Protein AF-A0A7C4GAW2-F1 (afdb_monomer)

Sequence (68 aa):
CIVHPMASEEELKNISEILKVKVDVGTVNAGFPIVGVGIVANSNGILVGSASTGPEIAHIERVLEGLI

Mean predicted aligned error: 2.93 Å

pLDDT: mean 93.88, std 9.3, range [46.31, 98.56]

Nearest PDB structures (foldseek):
  4v8p-assembly4_HJ  TM=9.889E-01  e=4.625E-05  Tetrahymena thermophila
  7ohw-assembly1_y  TM=9.573E-01  e=3.076E-05  Saccharomyces cerevisiae S288C
  5m3q-assembly1_A  TM=9.784E-01  e=4.625E-05  Thermochaetoides thermophila DSM 1495
  6r87-assembly1_X  TM=9.742E-01  e=6.954E-05  Saccharomyces cerevisiae
  8ine-assembly1_6  TM=9.427E-01  e=5.671E-05  Homo sapiens

Solvent-accessible surface area (backbone atoms only — not comparable to full-atom values): 3952 Å² total; per-residue (Å²): 69,78,42,44,63,80,66,48,72,67,56,42,49,53,51,22,70,73,70,72,47,61,56,46,66,38,48,26,49,70,70,39,48,64,39,80,81,31,48,52,74,57,70,87,50,74,49,67,40,90,58,41,41,73,71,46,50,57,49,54,48,70,46,42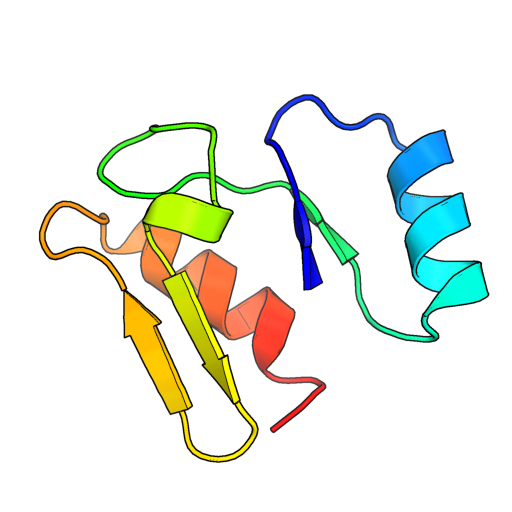,56,89,69,89

Foldseek 3Di:
DEAFQPDDPVNQVVCCVVVVAQYDYAAALVRHRHQVVAWDDAPVGIGGHPSGDPVRVVVVCVRCVVHD

Secondary structure (DSSP, 8-state):
-EE-TT--HHHHHHHHHHHTS--EE--BTTTBS-HHHHEEEETTEEEE-TT--HHHHHHHHHHHGGG-

Structure (mmCIF, N/CA/C/O backbone):
data_AF-A0A7C4GAW2-F1
#
_entry.id   AF-A0A7C4GAW2-F1
#
loop_
_atom_site.group_PDB
_atom_site.id
_atom_site.type_symbol
_atom_site.label_atom_id
_atom_site.label_alt_id
_atom_site.label_comp_id
_atom_site.label_asym_id
_atom_site.label_entity_id
_atom_site.label_seq_id
_atom_site.pdbx_PDB_ins_code
_atom_site.Cartn_x
_atom_site.Cartn_y
_atom_site.Cartn_z
_atom_site.occupancy
_atom_site.B_iso_or_equiv
_atom_site.auth_seq_id
_atom_site.auth_comp_id
_atom_site.auth_asym_id
_atom_site.auth_atom_id
_atom_site.pdbx_PDB_model_num
ATOM 1 N N . CYS A 1 1 ? -5.615 -0.156 3.398 1.00 93.62 1 CYS A N 1
ATOM 2 C CA . CYS A 1 1 ? -5.651 1.009 2.487 1.00 93.62 1 CYS A CA 1
ATOM 3 C C . CYS A 1 1 ? -4.225 1.508 2.293 1.00 93.62 1 CYS A C 1
ATOM 5 O O . CYS A 1 1 ? -3.562 1.772 3.286 1.00 93.62 1 CYS A O 1
ATOM 7 N N . ILE A 1 2 ? -3.745 1.580 1.051 1.00 96.19 2 ILE A N 1
ATOM 8 C CA . ILE A 1 2 ? -2.422 2.126 0.717 1.00 96.19 2 ILE A CA 1
ATOM 9 C C . ILE A 1 2 ? -2.634 3.519 0.117 1.00 96.19 2 ILE A C 1
ATOM 11 O O . ILE A 1 2 ? -3.468 3.672 -0.778 1.00 96.19 2 ILE A O 1
ATOM 15 N N . VAL A 1 3 ? -1.891 4.517 0.594 1.00 97.56 3 VAL A N 1
ATOM 16 C CA . VAL A 1 3 ? -1.950 5.904 0.101 1.00 97.56 3 VAL A CA 1
ATOM 17 C C . VAL A 1 3 ? -0.579 6.395 -0.375 1.00 97.56 3 VAL A C 1
ATOM 19 O O . VAL A 1 3 ? 0.426 5.698 -0.245 1.00 97.56 3 VAL A O 1
ATOM 22 N N . HIS A 1 4 ? -0.553 7.595 -0.961 1.00 97.69 4 HIS A N 1
ATOM 23 C CA . HIS A 1 4 ? 0.653 8.242 -1.486 1.00 97.69 4 HIS A CA 1
ATOM 24 C C . HIS A 1 4 ? 1.799 8.270 -0.449 1.00 97.69 4 HIS A C 1
ATOM 26 O O . HIS A 1 4 ? 1.533 8.555 0.721 1.00 97.69 4 HIS A O 1
ATOM 32 N N . PRO A 1 5 ? 3.074 8.064 -0.852 1.00 97.75 5 PRO A N 1
ATOM 33 C CA . PRO A 1 5 ? 4.205 7.920 0.073 1.00 97.75 5 PRO A CA 1
ATOM 34 C C . PRO A 1 5 ? 4.492 9.143 0.956 1.00 97.75 5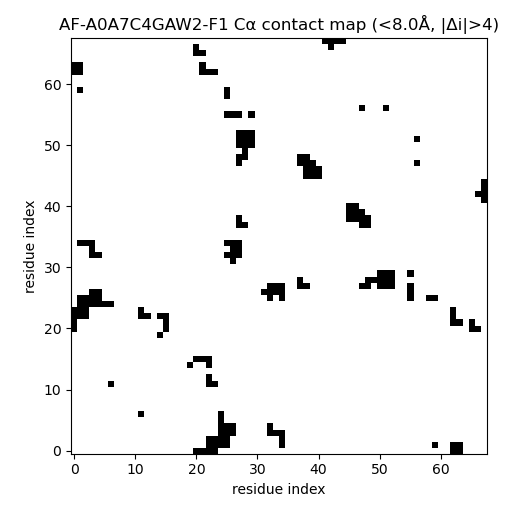 PRO A C 1
ATOM 36 O O . PRO A 1 5 ? 5.175 9.029 1.965 1.00 97.75 5 PRO A O 1
ATOM 39 N N . MET A 1 6 ? 3.990 10.317 0.569 1.00 98.06 6 MET A N 1
ATOM 40 C CA . MET A 1 6 ? 4.169 11.583 1.297 1.00 98.06 6 MET A CA 1
ATOM 41 C C . MET A 1 6 ? 2.947 12.012 2.124 1.00 98.06 6 MET A C 1
ATOM 43 O O . MET A 1 6 ? 2.911 13.154 2.574 1.00 98.06 6 MET A O 1
ATOM 47 N N . ALA A 1 7 ? 1.932 11.155 2.283 1.00 98.25 7 ALA A N 1
ATOM 48 C CA . ALA A 1 7 ? 0.817 11.468 3.175 1.00 98.25 7 ALA A CA 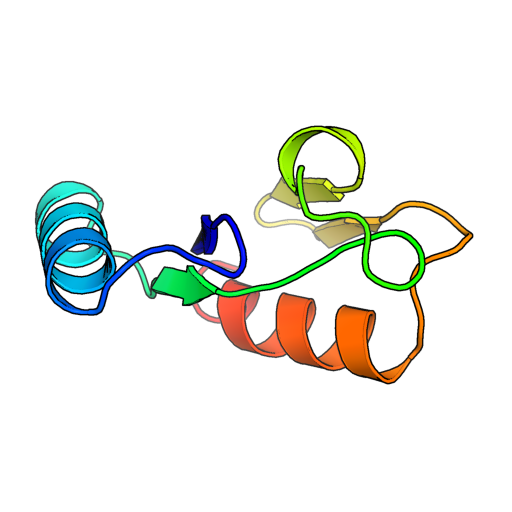1
ATOM 49 C C . ALA A 1 7 ? 1.319 11.602 4.623 1.00 98.25 7 ALA A C 1
ATOM 51 O O . ALA A 1 7 ? 2.120 10.794 5.097 1.00 98.25 7 ALA A O 1
ATOM 52 N N . SER A 1 8 ? 0.852 12.634 5.315 1.00 98.56 8 SER A N 1
ATOM 53 C CA . SER A 1 8 ? 1.196 12.919 6.707 1.00 98.56 8 SER A CA 1
ATOM 54 C C . SER A 1 8 ? 0.513 11.956 7.685 1.00 98.56 8 SER A C 1
ATOM 56 O O . SER A 1 8 ? -0.506 11.335 7.377 1.00 98.56 8 SER A O 1
ATOM 58 N N . GLU A 1 9 ? 1.036 11.869 8.911 1.00 98.19 9 GLU A N 1
ATOM 59 C CA . GLU A 1 9 ? 0.414 11.084 9.988 1.00 98.19 9 GLU A CA 1
ATOM 60 C C . GLU A 1 9 ? -1.009 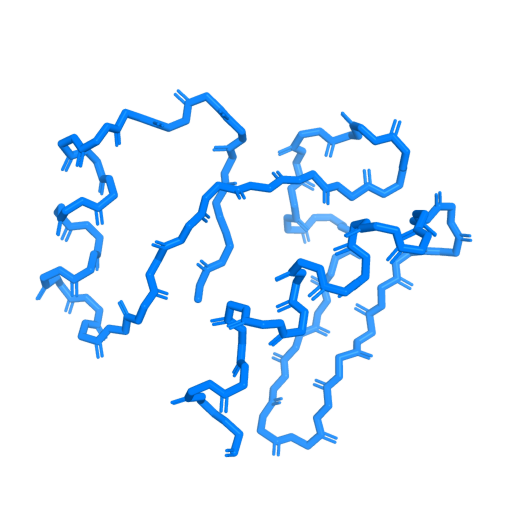11.556 10.320 1.00 98.19 9 GLU A C 1
ATOM 62 O O . GLU A 1 9 ? -1.884 10.740 10.613 1.00 98.19 9 GLU A O 1
ATOM 67 N N . GLU A 1 10 ? -1.264 12.864 10.233 1.00 98.56 10 GLU A N 1
ATOM 68 C CA . GLU A 1 10 ? -2.597 13.434 10.432 1.00 98.56 10 GLU A CA 1
ATOM 69 C C . GLU A 1 10 ? -3.573 12.969 9.341 1.00 98.56 10 GLU A C 1
ATOM 71 O O . GLU A 1 10 ? -4.682 12.529 9.648 1.00 98.56 10 GLU A O 1
ATOM 76 N N . GLU A 1 11 ? -3.155 12.985 8.073 1.00 98.50 11 GLU A N 1
ATOM 77 C CA . GLU A 1 11 ? -3.966 12.477 6.961 1.00 98.50 11 GLU A CA 1
ATOM 78 C C . GLU A 1 11 ? -4.230 10.974 7.091 1.00 98.50 11 GLU A C 1
ATOM 80 O O . GLU A 1 11 ? -5.372 10.539 6.931 1.00 98.50 11 GLU A O 1
ATOM 85 N N . LEU A 1 12 ? -3.213 10.180 7.443 1.00 98.31 12 LEU A N 1
ATOM 86 C CA . LEU A 1 12 ? -3.358 8.743 7.700 1.00 98.31 12 LEU A CA 1
ATOM 87 C C . LEU A 1 12 ? -4.395 8.476 8.798 1.00 98.31 12 LEU A C 1
ATOM 89 O O . LEU A 1 12 ? -5.278 7.629 8.626 1.00 98.31 12 LEU A O 1
ATOM 93 N N . LYS A 1 13 ? -4.321 9.227 9.905 1.00 98.25 13 LYS A N 1
ATOM 94 C CA . LYS A 1 13 ? -5.274 9.133 11.014 1.00 98.25 13 LYS A CA 1
ATOM 95 C C . LYS A 1 13 ? -6.689 9.499 10.566 1.00 98.25 13 LYS A C 1
ATOM 97 O O . LYS A 1 13 ? -7.608 8.717 10.803 1.00 98.25 13 LYS A O 1
ATOM 102 N N . ASN A 1 14 ? -6.856 10.621 9.868 1.00 98.50 14 ASN A N 1
ATOM 103 C CA . ASN A 1 14 ? -8.156 11.073 9.370 1.00 98.50 14 ASN A CA 1
ATOM 104 C C . ASN A 1 14 ? -8.798 10.034 8.433 1.00 98.50 14 ASN A C 1
ATOM 106 O O . ASN A 1 14 ? -9.967 9.681 8.596 1.00 98.50 14 ASN A O 1
ATOM 110 N N . ILE A 1 15 ? -8.033 9.488 7.482 1.00 97.88 15 ILE A N 1
ATOM 111 C CA . ILE A 1 15 ? -8.521 8.464 6.545 1.00 97.88 15 ILE A CA 1
ATOM 112 C C . ILE A 1 15 ? -8.900 7.182 7.297 1.00 97.88 15 ILE A C 1
ATOM 114 O O . ILE A 1 15 ? -9.958 6.608 7.035 1.00 97.88 15 ILE A O 1
ATOM 118 N N . SER A 1 16 ? -8.067 6.747 8.245 1.00 96.81 16 SER A N 1
ATOM 119 C CA . SER A 1 16 ? -8.323 5.562 9.072 1.00 96.81 16 SER A CA 1
ATOM 120 C C . SER A 1 16 ? -9.607 5.712 9.892 1.00 96.81 16 SER A C 1
ATOM 122 O O . SER A 1 16 ? -10.448 4.811 9.915 1.00 96.81 16 SER A O 1
ATOM 124 N N . GLU A 1 17 ? -9.818 6.878 10.507 1.00 97.94 17 GLU A N 1
ATOM 125 C CA . GLU A 1 17 ? -11.010 7.166 11.304 1.00 97.94 17 GLU A CA 1
ATOM 126 C C . GLU A 1 17 ? -12.289 7.224 10.466 1.00 97.94 17 GLU A C 1
ATOM 128 O O . GLU A 1 17 ? -13.335 6.779 10.942 1.00 97.94 17 GLU A O 1
ATOM 133 N N . ILE A 1 18 ? -12.224 7.735 9.236 1.00 98.19 18 ILE A N 1
ATOM 134 C CA . ILE A 1 18 ? -13.382 7.824 8.337 1.00 98.19 18 ILE A CA 1
ATOM 135 C C . ILE A 1 18 ? -13.713 6.453 7.742 1.00 98.19 18 ILE A C 1
ATOM 137 O O . ILE A 1 18 ? -14.863 6.018 7.790 1.00 98.19 18 ILE A O 1
ATOM 141 N N . LEU A 1 19 ? -12.710 5.765 7.190 1.00 95.81 19 LEU A N 1
ATOM 142 C CA . LEU A 1 19 ? -12.906 4.518 6.448 1.00 95.81 19 LEU A CA 1
ATOM 143 C C . LEU A 1 19 ? -12.960 3.279 7.347 1.00 95.81 19 LEU A C 1
ATOM 145 O O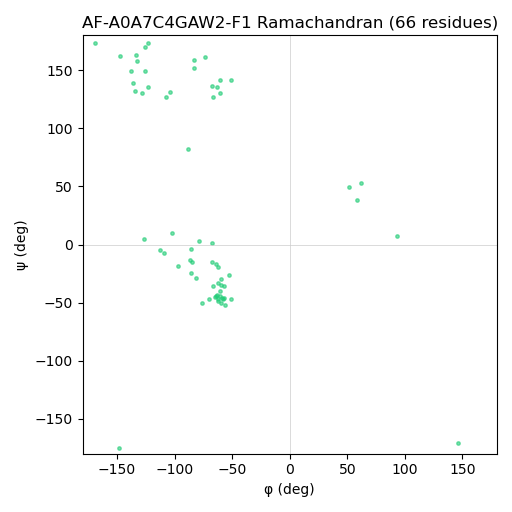 . LEU A 1 19 ? -13.407 2.231 6.891 1.00 95.81 19 LEU A O 1
ATOM 149 N N . LYS A 1 20 ? -12.528 3.387 8.610 1.00 95.38 20 LYS A N 1
ATOM 150 C CA . LYS A 1 20 ? -12.459 2.283 9.584 1.00 95.38 20 LYS A CA 1
ATOM 151 C C . LYS A 1 20 ? -11.584 1.117 9.115 1.00 95.38 20 LYS A C 1
ATOM 153 O O . LYS A 1 20 ? -11.890 -0.043 9.369 1.00 95.38 20 LYS A O 1
ATOM 158 N N . VAL A 1 21 ? -10.476 1.428 8.445 1.00 93.69 21 VAL A N 1
ATOM 159 C CA . VAL A 1 21 ? -9.520 0.439 7.929 1.00 93.69 21 VAL A CA 1
ATOM 160 C C . VAL A 1 21 ? -8.092 0.826 8.284 1.00 93.69 21 VAL A C 1
ATOM 162 O O . VAL A 1 21 ? -7.794 2.001 8.472 1.00 93.69 21 VAL A O 1
ATOM 165 N N . LYS A 1 22 ? -7.178 -0.150 8.297 1.00 93.44 22 LYS A N 1
ATOM 166 C CA . LYS A 1 22 ? -5.738 0.126 8.374 1.00 93.44 22 LYS A CA 1
ATOM 167 C C . LYS A 1 22 ? -5.308 0.965 7.166 1.00 93.44 22 LYS A C 1
ATOM 169 O O . LYS A 1 22 ? -5.621 0.611 6.024 1.00 93.44 22 LYS A O 1
ATOM 174 N N . VAL A 1 23 ? -4.582 2.050 7.413 1.00 96.50 23 VAL A N 1
ATOM 175 C CA . VAL A 1 23 ? -4.031 2.933 6.379 1.00 96.50 23 VAL A CA 1
ATOM 176 C C . VAL A 1 23 ? -2.526 3.016 6.564 1.00 96.50 23 VAL A C 1
ATOM 178 O O . VAL A 1 23 ? -2.060 3.145 7.692 1.00 96.50 23 VAL A O 1
ATOM 181 N N . ASP A 1 24 ? -1.787 2.921 5.467 1.00 97.31 24 ASP A N 1
ATOM 182 C CA . ASP A 1 24 ? -0.341 3.111 5.451 1.00 97.31 24 ASP A CA 1
ATOM 183 C C . ASP A 1 24 ? 0.092 3.724 4.112 1.00 97.31 24 ASP A C 1
ATOM 185 O O . ASP A 1 24 ? -0.647 3.686 3.120 1.00 97.31 24 ASP A O 1
ATOM 189 N N . VAL A 1 25 ? 1.289 4.288 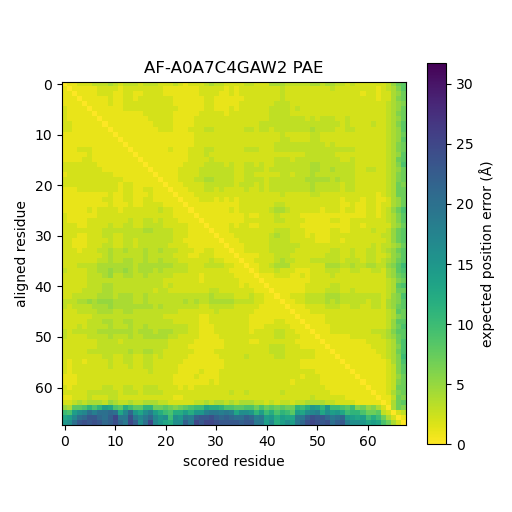4.087 1.00 97.88 25 VAL A N 1
ATOM 190 C CA . VAL A 1 25 ? 1.910 4.846 2.888 1.00 97.88 25 VAL A CA 1
ATOM 191 C C . VAL A 1 25 ? 2.589 3.753 2.061 1.00 97.88 25 VAL A C 1
ATOM 193 O O . VAL A 1 25 ? 3.032 2.735 2.594 1.00 97.88 25 VAL A O 1
ATOM 196 N N . GLY A 1 26 ? 2.693 3.944 0.745 1.00 96.81 26 GLY A N 1
ATOM 197 C CA . GLY A 1 26 ? 3.407 3.002 -0.116 1.00 96.81 26 GLY A CA 1
ATOM 198 C C . GLY A 1 26 ? 3.640 3.505 -1.535 1.00 96.81 26 GLY A C 1
ATOM 199 O O . GLY A 1 26 ? 3.141 4.554 -1.935 1.00 96.81 26 GLY A O 1
ATOM 200 N N . THR A 1 27 ? 4.402 2.731 -2.301 1.00 97.88 27 THR A N 1
ATOM 201 C CA . THR A 1 27 ? 4.672 2.950 -3.728 1.00 97.88 27 THR A CA 1
ATOM 202 C C . THR A 1 27 ? 4.332 1.703 -4.536 1.00 97.88 27 THR A C 1
ATOM 204 O O . THR A 1 27 ? 4.054 0.637 -3.986 1.00 97.88 27 THR A O 1
ATOM 207 N N . VAL A 1 28 ? 4.334 1.854 -5.857 1.00 97.69 28 VAL A N 1
ATOM 208 C CA . VAL A 1 28 ? 4.131 0.784 -6.840 1.00 97.69 28 VAL A CA 1
ATOM 209 C C . VAL A 1 28 ? 5.181 0.892 -7.932 1.00 97.69 28 VAL A C 1
ATOM 211 O O . VAL A 1 28 ? 5.749 1.961 -8.119 1.00 97.69 28 VAL A O 1
ATOM 214 N N . ASN A 1 29 ? 5.389 -0.157 -8.728 1.00 97.56 29 ASN A N 1
ATOM 215 C CA . ASN A 1 29 ? 6.213 -0.076 -9.940 1.00 97.56 29 ASN A CA 1
ATOM 216 C C . ASN A 1 29 ? 7.612 0.536 -9.710 1.00 97.56 29 ASN A C 1
ATOM 218 O O . ASN A 1 29 ? 8.012 1.439 -10.448 1.00 97.56 29 ASN A O 1
ATOM 222 N N . ALA A 1 30 ? 8.337 0.055 -8.695 1.00 96.94 30 ALA A N 1
ATOM 223 C CA . ALA A 1 30 ? 9.675 0.523 -8.338 1.00 96.94 30 ALA A CA 1
ATOM 224 C C . ALA A 1 30 ? 9.715 2.008 -7.926 1.00 96.94 30 ALA A C 1
ATOM 226 O O . ALA A 1 30 ? 10.516 2.796 -8.434 1.00 96.94 30 ALA A O 1
ATOM 227 N N . GLY A 1 31 ? 8.862 2.381 -6.967 1.00 97.19 31 GLY A N 1
ATOM 228 C CA . GLY A 1 31 ? 8.878 3.709 -6.348 1.00 97.19 31 GLY A CA 1
ATOM 229 C C . GLY A 1 31 ? 7.939 4.737 -6.983 1.00 97.19 31 GLY A C 1
ATOM 230 O O . GLY A 1 31 ? 7.972 5.908 -6.604 1.00 97.19 31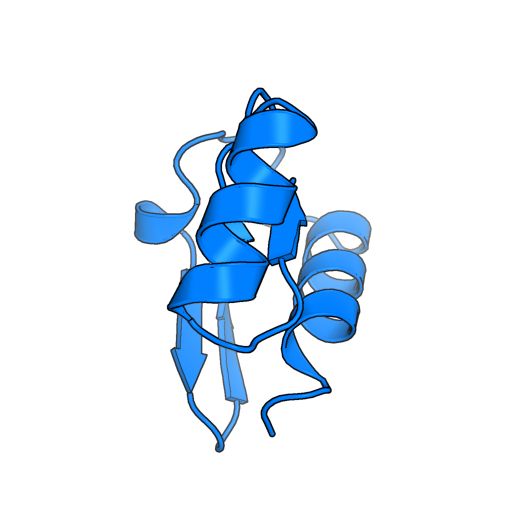 GLY A O 1
ATOM 231 N N . PHE A 1 32 ? 7.081 4.340 -7.924 1.00 97.75 32 PHE A N 1
ATOM 232 C CA . PHE A 1 32 ? 6.064 5.225 -8.478 1.00 97.75 32 PHE A CA 1
ATOM 233 C C . PHE A 1 32 ? 5.015 5.575 -7.403 1.00 97.75 32 PHE A C 1
ATOM 235 O O . PHE A 1 32 ? 4.435 4.678 -6.782 1.00 97.75 32 PHE A O 1
ATOM 242 N N . PRO A 1 33 ? 4.738 6.869 -7.164 1.00 96.75 33 PRO A N 1
ATOM 243 C CA . PRO A 1 33 ? 3.988 7.294 -5.983 1.00 96.75 33 PRO A CA 1
ATOM 244 C C . PRO A 1 33 ? 2.461 7.266 -6.163 1.00 96.75 33 PRO A C 1
ATOM 246 O O . PRO A 1 33 ? 1.718 7.359 -5.186 1.00 96.75 33 PRO A O 1
ATOM 249 N N . ILE A 1 34 ? 1.963 7.143 -7.400 1.00 95.88 34 ILE A N 1
ATOM 250 C CA . ILE A 1 34 ? 0.521 7.118 -7.684 1.00 95.88 34 ILE A CA 1
ATOM 251 C C . ILE A 1 34 ? 0.014 5.674 -7.607 1.00 95.88 34 ILE A C 1
ATOM 253 O O . ILE A 1 34 ? -0.139 4.980 -8.614 1.00 95.88 34 ILE A O 1
ATOM 257 N N . VAL A 1 35 ? -0.256 5.230 -6.382 1.00 95.62 35 VAL A N 1
ATOM 258 C CA . VAL A 1 35 ? -0.620 3.840 -6.054 1.00 95.62 35 VAL A CA 1
ATOM 259 C C . VAL A 1 35 ? -1.860 3.333 -6.801 1.00 95.62 35 VAL A C 1
ATOM 261 O O . VAL A 1 35 ? -1.877 2.191 -7.252 1.00 95.62 35 VAL A O 1
ATOM 264 N N . GLY A 1 36 ? -2.857 4.196 -7.034 1.00 93.62 36 GLY A N 1
ATOM 265 C CA . GLY A 1 36 ? -4.102 3.832 -7.727 1.00 93.62 36 GLY A CA 1
ATOM 266 C C . GLY A 1 36 ? -3.946 3.480 -9.213 1.00 93.62 36 GLY A C 1
ATOM 267 O O . GLY A 1 36 ? -4.853 2.893 -9.790 1.00 93.62 36 GLY A O 1
ATOM 268 N N . VAL A 1 37 ? -2.810 3.810 -9.839 1.00 94.31 37 VAL A N 1
ATOM 269 C CA . VAL A 1 37 ? -2.504 3.410 -11.228 1.00 94.31 37 VAL A CA 1
ATOM 270 C C . VAL A 1 37 ? -1.868 2.016 -11.281 1.00 94.31 37 VAL A C 1
ATOM 272 O O . VAL A 1 37 ? -1.936 1.347 -12.310 1.00 94.31 37 VAL A O 1
ATOM 275 N N . GLY A 1 38 ? -1.233 1.574 -10.190 1.00 94.62 38 GLY A N 1
ATOM 276 C CA . GLY A 1 38 ? -0.427 0.352 -10.162 1.00 94.62 38 GLY A CA 1
ATOM 277 C C . GLY A 1 38 ? -1.024 -0.815 -9.382 1.00 94.62 38 GLY A C 1
ATOM 278 O O . GLY A 1 38 ? -0.434 -1.891 -9.427 1.00 94.62 38 GLY A O 1
ATOM 279 N N . ILE A 1 39 ? -2.140 -0.631 -8.669 1.00 95.19 39 ILE A N 1
ATOM 280 C CA . ILE A 1 39 ? -2.774 -1.682 -7.860 1.00 95.19 39 ILE A CA 1
ATOM 281 C C . ILE A 1 39 ? -4.291 -1.673 -8.056 1.00 95.19 39 ILE A C 1
ATOM 283 O O . ILE A 1 39 ? -4.928 -0.621 -8.012 1.00 95.19 39 ILE A O 1
ATOM 287 N N . VAL A 1 40 ? -4.876 -2.866 -8.158 1.00 95.44 40 VAL A N 1
ATOM 288 C CA . VAL A 1 40 ? -6.303 -3.117 -7.923 1.00 95.44 40 VAL A CA 1
ATOM 289 C C . VAL A 1 40 ? -6.417 -4.272 -6.933 1.00 95.44 40 VAL A C 1
ATOM 291 O O . VAL A 1 40 ? -5.778 -5.303 -7.114 1.00 95.44 40 VAL A O 1
ATOM 294 N N . ALA A 1 41 ? -7.221 -4.114 -5.884 1.00 93.62 41 ALA A N 1
ATOM 295 C CA . ALA A 1 41 ? -7.374 -5.119 -4.835 1.00 93.62 41 ALA A CA 1
ATOM 296 C C . ALA A 1 41 ? -8.839 -5.286 -4.427 1.00 93.62 41 ALA A C 1
ATOM 298 O O . ALA A 1 41 ? -9.618 -4.331 -4.466 1.00 93.62 41 ALA A O 1
ATOM 299 N N . ASN A 1 42 ? -9.199 -6.495 -4.010 1.00 92.31 42 ASN A N 1
ATOM 300 C CA . ASN A 1 42 ? -10.467 -6.804 -3.359 1.00 92.31 42 ASN A CA 1
ATOM 301 C C . ASN A 1 42 ? -10.278 -7.960 -2.358 1.00 92.31 42 ASN A C 1
ATOM 303 O O . ASN A 1 42 ? -9.167 -8.445 -2.156 1.00 92.31 42 ASN A O 1
ATOM 307 N N . SER A 1 43 ? -11.371 -8.433 -1.760 1.00 89.56 43 SER A N 1
ATOM 308 C CA . SER A 1 43 ? -11.368 -9.538 -0.790 1.00 89.56 43 SER A CA 1
ATOM 309 C C . SER A 1 43 ? -11.000 -10.914 -1.375 1.00 89.56 43 SER A C 1
ATOM 311 O O . SER A 1 43 ? -11.060 -11.910 -0.671 1.00 89.56 43 SER A O 1
ATOM 313 N N . ASN A 1 44 ? -10.686 -11.012 -2.668 1.00 90.94 44 ASN A N 1
ATOM 314 C CA . ASN A 1 44 ? -10.256 -12.254 -3.320 1.00 90.94 44 ASN A CA 1
ATOM 315 C C . ASN A 1 44 ? -8.790 -12.198 -3.768 1.00 90.94 44 ASN A C 1
ATOM 317 O O . ASN A 1 44 ? -8.278 -13.187 -4.289 1.00 90.94 44 ASN A O 1
ATOM 321 N N . GLY A 1 45 ? -8.122 -11.052 -3.615 1.00 91.19 45 GLY A N 1
ATOM 322 C CA . GLY A 1 45 ? -6.722 -10.903 -3.984 1.00 91.19 45 GLY A CA 1
ATOM 323 C C . GLY A 1 45 ? -6.363 -9.522 -4.519 1.00 91.19 45 GLY A C 1
ATOM 324 O O . GLY A 1 45 ? -7.135 -8.561 -4.462 1.00 91.19 45 GLY A O 1
ATOM 325 N N . ILE A 1 46 ? -5.137 -9.439 -5.032 1.00 93.81 46 ILE A N 1
ATOM 326 C CA . ILE A 1 46 ? -4.475 -8.193 -5.409 1.00 93.81 46 ILE A CA 1
ATOM 327 C C . ILE A 1 46 ? -3.824 -8.385 -6.781 1.00 93.81 46 ILE A C 1
ATOM 329 O O . ILE A 1 46 ? -3.116 -9.363 -7.016 1.00 93.81 46 ILE A O 1
ATOM 333 N N . LEU A 1 47 ? -4.048 -7.434 -7.683 1.00 95.69 47 LEU A N 1
ATOM 334 C CA . LEU A 1 47 ? -3.312 -7.281 -8.932 1.00 95.69 47 LEU A CA 1
ATOM 335 C C . LEU A 1 47 ? -2.400 -6.066 -8.804 1.00 95.69 47 LEU A C 1
ATOM 337 O O . LEU A 1 47 ? -2.861 -4.972 -8.478 1.00 95.69 47 LEU A O 1
ATOM 341 N N . VAL A 1 48 ? -1.114 -6.262 -9.078 1.00 96.25 48 VAL A N 1
ATOM 342 C CA . VAL A 1 48 ? -0.085 -5.223 -8.995 1.00 96.25 48 VAL A CA 1
ATOM 343 C C . VAL A 1 48 ? 0.676 -5.123 -10.311 1.00 96.25 48 VAL A C 1
ATOM 345 O O . VAL A 1 48 ? 0.833 -6.114 -11.028 1.00 96.25 48 VAL A O 1
ATOM 348 N N . GLY A 1 49 ? 1.151 -3.925 -10.642 1.00 96.81 49 GLY A N 1
ATOM 349 C CA . GLY A 1 49 ? 1.956 -3.708 -11.838 1.00 96.81 49 GLY A CA 1
ATOM 350 C C . GLY A 1 49 ? 3.245 -4.534 -11.812 1.00 96.81 49 GLY A C 1
ATOM 351 O O . GLY A 1 49 ? 3.886 -4.677 -10.769 1.00 96.81 49 GLY A O 1
ATOM 352 N N . SER A 1 50 ? 3.637 -5.067 -12.972 1.00 96.94 50 SER A N 1
ATOM 353 C CA . SER A 1 50 ? 4.734 -6.038 -13.114 1.00 96.94 50 SER A CA 1
ATOM 354 C C . SER A 1 50 ? 6.117 -5.501 -12.742 1.00 96.94 50 SER A C 1
ATOM 356 O O . SER A 1 50 ? 7.044 -6.283 -12.565 1.00 96.94 50 SER A O 1
ATOM 358 N N . ALA A 1 51 ? 6.272 -4.179 -12.656 1.00 97.81 51 ALA A N 1
ATOM 359 C CA . ALA A 1 51 ? 7.507 -3.534 -12.220 1.00 97.81 51 ALA A CA 1
ATOM 360 C C . ALA A 1 51 ? 7.599 -3.388 -10.689 1.00 97.81 51 ALA A C 1
ATOM 362 O O . ALA A 1 51 ? 8.607 -2.893 -10.190 1.00 97.81 51 ALA A O 1
ATOM 363 N N . SER A 1 52 ? 6.557 -3.766 -9.939 1.00 97.75 52 SER A N 1
ATOM 364 C CA . SER A 1 52 ? 6.566 -3.676 -8.477 1.00 97.75 52 SER A CA 1
ATOM 365 C C . SER A 1 52 ? 7.564 -4.668 -7.887 1.00 97.75 52 SER A C 1
ATOM 367 O O . SER A 1 52 ? 7.659 -5.820 -8.310 1.00 97.75 52 SER A O 1
ATOM 369 N N . THR A 1 53 ? 8.331 -4.207 -6.909 1.00 98.06 53 THR A N 1
ATOM 370 C CA . THR A 1 53 ? 9.410 -4.988 -6.298 1.00 98.06 53 THR A CA 1
ATOM 371 C C . THR A 1 53 ? 8.884 -5.924 -5.208 1.00 98.06 53 THR A C 1
ATOM 373 O O . THR A 1 53 ? 7.829 -5.686 -4.625 1.00 98.06 53 THR A O 1
ATOM 376 N N . GLY A 1 54 ? 9.643 -6.973 -4.873 1.00 97.50 54 GLY A N 1
ATOM 377 C CA . GLY A 1 54 ? 9.292 -7.886 -3.774 1.00 97.50 54 GLY A CA 1
ATOM 378 C C . GLY A 1 54 ? 8.968 -7.173 -2.447 1.00 97.50 54 GLY A C 1
ATOM 379 O O . GLY A 1 54 ? 7.934 -7.474 -1.853 1.00 97.50 54 GLY A O 1
ATOM 380 N N . PRO A 1 55 ? 9.781 -6.196 -1.993 1.00 97.00 55 PRO A N 1
ATOM 381 C CA . PRO A 1 55 ? 9.464 -5.396 -0.810 1.00 97.00 55 PRO A CA 1
ATOM 382 C C . PRO A 1 55 ? 8.163 -4.589 -0.919 1.00 97.00 55 PRO A C 1
ATOM 384 O O . PRO A 1 55 ? 7.419 -4.534 0.058 1.00 97.00 55 PRO A O 1
ATOM 387 N N . GLU A 1 56 ? 7.864 -3.992 -2.081 1.00 96.75 56 GLU A N 1
ATOM 388 C CA . GLU A 1 56 ? 6.591 -3.284 -2.301 1.00 96.75 56 GLU A CA 1
ATOM 389 C C . GLU A 1 56 ? 5.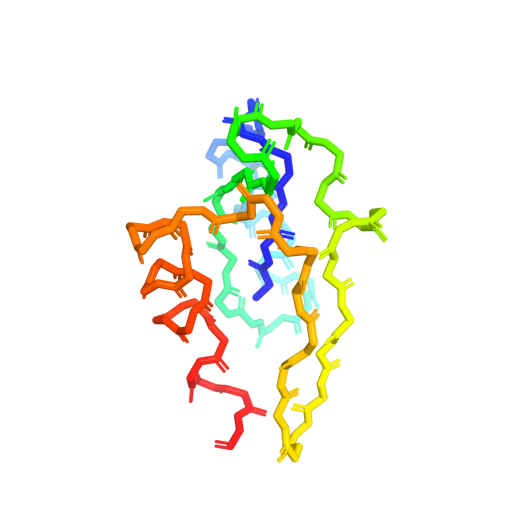409 -4.249 -2.183 1.00 96.75 56 GLU A C 1
ATOM 391 O O . GLU A 1 56 ? 4.462 -3.962 -1.456 1.00 96.75 56 GLU A O 1
ATOM 396 N N . ILE A 1 57 ? 5.492 -5.417 -2.828 1.00 95.81 57 ILE A N 1
ATOM 397 C CA . ILE A 1 57 ? 4.439 -6.443 -2.794 1.00 95.81 57 ILE A CA 1
ATOM 398 C C . ILE A 1 57 ? 4.188 -6.908 -1.355 1.00 95.81 57 ILE A C 1
ATOM 400 O O . ILE A 1 57 ? 3.054 -6.844 -0.887 1.00 95.81 57 ILE A O 1
ATOM 404 N N . ALA A 1 58 ? 5.241 -7.276 -0.621 1.00 95.06 58 ALA A N 1
ATOM 405 C CA . ALA A 1 58 ? 5.121 -7.727 0.766 1.00 95.06 58 ALA A CA 1
ATOM 406 C C . ALA A 1 58 ? 4.553 -6.641 1.701 1.00 95.06 58 ALA A C 1
ATOM 408 O O . ALA A 1 58 ? 3.857 -6.940 2.673 1.00 95.06 58 AL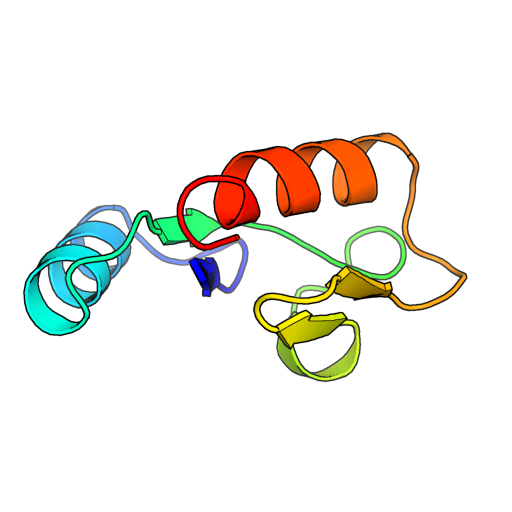A A O 1
ATOM 409 N N . HIS A 1 59 ? 4.856 -5.366 1.434 1.00 95.31 59 HIS A N 1
ATOM 410 C CA . HIS A 1 59 ? 4.283 -4.245 2.180 1.00 95.31 59 HIS A CA 1
ATOM 411 C C . HIS A 1 59 ? 2.795 -4.055 1.870 1.00 95.31 59 HIS A C 1
ATOM 413 O O . HIS A 1 59 ? 1.989 -3.955 2.795 1.00 95.31 59 HIS A O 1
ATOM 419 N N . ILE A 1 60 ? 2.422 -4.067 0.586 1.00 94.94 60 ILE A N 1
ATOM 420 C CA . ILE A 1 60 ? 1.029 -3.961 0.132 1.00 94.94 60 ILE A CA 1
ATOM 421 C C . ILE A 1 60 ? 0.185 -5.094 0.731 1.00 94.94 60 ILE A C 1
ATOM 423 O O . ILE A 1 60 ? -0.878 -4.818 1.290 1.00 94.94 60 ILE A O 1
ATOM 427 N N . GLU A 1 61 ? 0.672 -6.338 0.690 1.00 92.94 61 GLU A N 1
ATOM 428 C CA . GLU A 1 61 ? 0.007 -7.495 1.303 1.00 92.94 61 GLU A CA 1
ATOM 429 C C . GLU A 1 61 ? -0.240 -7.268 2.800 1.00 92.94 61 GLU A C 1
ATOM 431 O O . GLU A 1 61 ? -1.386 -7.302 3.238 1.00 92.94 61 GLU A O 1
ATOM 436 N N . ARG A 1 62 ? 0.784 -6.889 3.576 1.00 92.44 62 ARG A N 1
ATOM 437 C CA . ARG A 1 62 ? 0.653 -6.635 5.028 1.00 92.44 62 ARG A CA 1
ATOM 438 C C . ARG A 1 62 ? -0.346 -5.522 5.380 1.00 92.44 62 ARG A C 1
ATOM 440 O O . ARG A 1 62 ? -0.898 -5.473 6.489 1.00 92.44 62 ARG A O 1
ATOM 447 N N . VAL A 1 63 ? -0.522 -4.540 4.502 1.00 93.69 63 VAL A N 1
ATOM 448 C CA . VAL A 1 63 ? -1.468 -3.433 4.719 1.00 93.69 63 VAL A CA 1
ATOM 449 C C . VAL A 1 63 ? -2.895 -3.845 4.350 1.00 93.69 63 VAL A C 1
ATOM 451 O O . VAL A 1 63 ? -3.845 -3.316 4.936 1.00 93.69 63 VAL A O 1
ATOM 454 N N . LEU A 1 64 ? -3.056 -4.779 3.410 1.00 90.44 64 LEU A N 1
ATOM 455 C CA . LEU A 1 64 ? -4.352 -5.239 2.913 1.00 90.44 64 LEU A CA 1
ATOM 456 C C . LEU A 1 64 ? -4.854 -6.535 3.572 1.00 90.44 64 LEU A C 1
ATOM 458 O O . LEU A 1 64 ? -6.061 -6.739 3.576 1.00 90.44 64 LEU A O 1
ATOM 462 N N . GLU A 1 65 ? -3.992 -7.329 4.215 1.00 79.00 65 GLU A N 1
ATOM 463 C CA . GLU A 1 65 ? -4.321 -8.584 4.925 1.00 79.00 65 GLU A CA 1
ATOM 464 C C . GLU A 1 65 ? -5.443 -8.451 5.967 1.00 79.00 65 GLU A C 1
ATOM 466 O O . GLU A 1 65 ? -6.146 -9.412 6.239 1.00 79.00 65 GLU A O 1
ATOM 471 N N . GLY A 1 66 ? -5.658 -7.264 6.543 1.00 61.97 66 GLY A N 1
ATOM 472 C CA . GLY A 1 66 ? -6.751 -7.030 7.498 1.00 61.97 66 GLY A CA 1
ATOM 473 C C . GLY A 1 66 ? -8.138 -6.826 6.868 1.00 61.97 66 GLY A C 1
ATOM 474 O O . GLY A 1 66 ? -9.074 -6.492 7.591 1.00 61.97 66 GLY A O 1
ATOM 475 N N . LEU A 1 67 ? -8.259 -6.928 5.540 1.00 51.81 67 LEU A N 1
ATOM 476 C CA . LEU A 1 67 ? -9.477 -6.662 4.757 1.00 51.81 67 LEU A CA 1
ATOM 477 C C . LEU A 1 67 ? -9.875 -7.831 3.836 1.00 51.81 67 LEU A C 1
ATOM 479 O O . LEU A 1 67 ? -10.816 -7.685 3.051 1.00 51.81 67 LEU A O 1
ATOM 483 N N . ILE A 1 68 ? -9.150 -8.948 3.918 1.00 46.31 68 ILE A N 1
ATOM 484 C CA . ILE A 1 68 ? -9.339 -10.177 3.136 1.00 46.31 68 ILE A CA 1
ATOM 485 C C . ILE A 1 68 ? -9.826 -11.285 4.067 1.00 46.31 68 ILE A C 1
ATOM 487 O O . ILE A 1 68 ? -9.291 -11.366 5.196 1.00 46.31 68 ILE A O 1
#

Radius of gyration: 11.46 Å; Cα contacts (8 Å, |Δi|>4): 96; chains: 1; bounding box: 23×26×24 Å